Protein AF-A0AAP8KKW6-F1 (afdb_monomer)

Solvent-accessible surface area (backbone atoms only — not comparable to full-atom values): 3705 Å² total; per-residue (Å²): 116,68,64,62,55,52,52,53,51,50,52,51,51,51,47,45,44,63,71,43,52,47,54,50,52,53,49,49,50,31,51,72,78,36,42,58,61,66,68,56,34,63,38,70,53,95,94,35,81,77,50,28,82,84,57,85,77,92,77,92,124

InterPro domains:
  IPR003820 Potassium-transporting ATPase C chain [PF02669] (5-60)
  IPR003820 Potassium-transporting ATPase C chain [PTHR30042] (1-61)

pLDDT: mean 95.34, std 6.49, range [63.31, 98.75]

Mean predicted al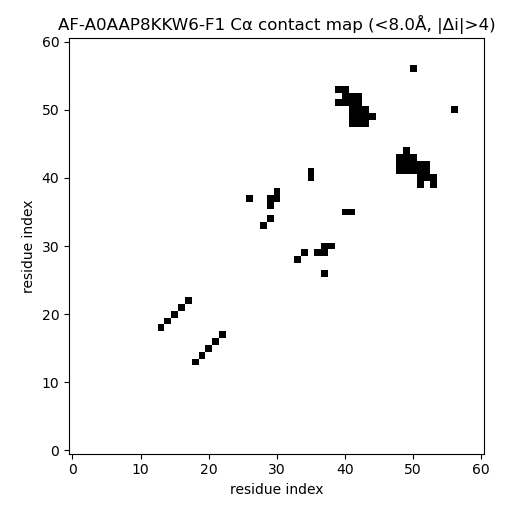igned error: 4.22 Å

Foldseek 3Di:
DVVVVVVVVVVVVCCCVVVPVVVVVVLVVCCVPPVCVSVQQFDDDPNDTPGHPPDDDDDPD

Radius of gyration: 20.73 Å; Cα contacts (8 Å, |Δi|>4): 34; chains: 1; bounding box: 51×28×50 Å

Secondary structure (DSSP, 8-state):
-HHHHHHHHHHHHHHHIIIIIHHHHHHHHHHHH-HHHHTT-EEEETTEEEEETTSPPP---

Organism: NCBI:txid158836

Nearest PDB structures (foldseek):
  7bh2-assembly1_C  TM=9.371E-01  e=4.407E-03  Escherichia coli K-12

Structure (mmCIF, N/CA/C/O backbone):
data_AF-A0AAP8KKW6-F1
#
_entry.id   AF-A0AAP8KKW6-F1
#
loop_
_atom_site.group_PDB
_atom_site.id
_atom_site.type_symbol
_atom_site.label_atom_id
_atom_site.label_alt_id
_atom_site.label_comp_id
_atom_site.label_asym_id
_atom_site.label_entity_id
_atom_site.label_seq_id
_atom_site.pdbx_PDB_ins_code
_atom_site.Cartn_x
_atom_site.Cartn_y
_atom_site.Cartn_z
_atom_site.occupancy
_atom_site.B_iso_or_equiv
_atom_site.auth_seq_id
_atom_site.auth_comp_id
_atom_site.auth_asym_id
_atom_site.auth_atom_id
_atom_site.pdbx_PDB_model_num
ATOM 1 N N . MET A 1 1 ? 16.958 11.770 -33.964 1.00 63.31 1 MET A N 1
ATOM 2 C CA . MET A 1 1 ? 16.610 10.401 -33.502 1.00 63.31 1 MET A CA 1
ATOM 3 C C . MET A 1 1 ? 16.892 10.175 -32.013 1.00 63.31 1 MET A C 1
ATOM 5 O O . MET A 1 1 ? 16.065 9.561 -31.355 1.00 63.31 1 MET A O 1
ATOM 9 N N . ASN A 1 2 ? 17.984 10.706 -31.445 1.00 80.38 2 ASN A N 1
ATOM 10 C CA . ASN A 1 2 ? 18.298 10.522 -30.015 1.00 80.38 2 ASN A CA 1
ATOM 11 C C . ASN A 1 2 ? 17.279 11.162 -29.051 1.00 80.38 2 ASN A C 1
ATOM 13 O O . ASN A 1 2 ? 17.020 10.597 -27.996 1.00 80.38 2 ASN A O 1
ATOM 17 N N . THR A 1 3 ? 16.651 12.284 -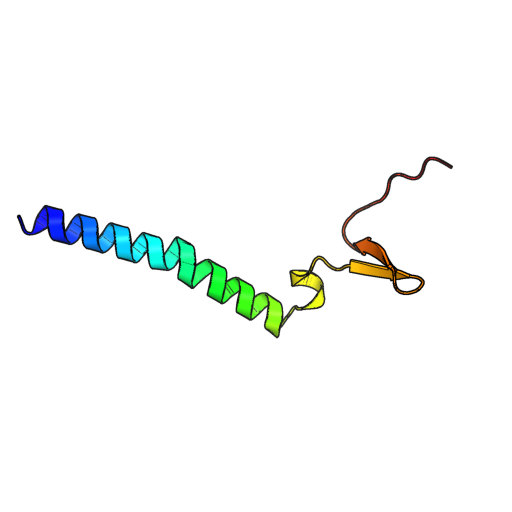29.422 1.00 91.75 3 THR A N 1
ATOM 18 C CA . THR A 1 3 ? 15.658 12.964 -28.571 1.00 91.75 3 THR A CA 1
ATOM 19 C C . THR A 1 3 ? 14.421 12.104 -28.317 1.00 91.75 3 THR A C 1
ATOM 21 O O . THR A 1 3 ? 14.051 11.919 -27.168 1.00 91.75 3 THR A O 1
ATOM 24 N N . ILE A 1 4 ? 13.843 11.494 -29.360 1.00 95.50 4 ILE A N 1
ATOM 25 C CA . ILE A 1 4 ? 12.664 10.615 -29.229 1.00 95.50 4 ILE A CA 1
ATOM 26 C C . ILE A 1 4 ? 12.991 9.398 -28.356 1.00 95.50 4 ILE A C 1
ATOM 28 O O . ILE A 1 4 ? 12.227 9.059 -27.456 1.00 95.50 4 ILE A O 1
ATOM 32 N N . ARG A 1 5 ? 14.162 8.780 -28.567 1.00 94.69 5 ARG A N 1
ATOM 33 C CA . ARG A 1 5 ? 14.634 7.663 -27.738 1.00 94.69 5 ARG A CA 1
ATOM 34 C C . ARG A 1 5 ? 14.751 8.062 -26.265 1.00 94.69 5 ARG A C 1
ATOM 36 O O . ARG A 1 5 ? 14.282 7.330 -25.400 1.00 94.69 5 ARG A O 1
ATOM 43 N N . ASN A 1 6 ? 15.360 9.213 -25.982 1.00 96.12 6 ASN A N 1
ATOM 44 C CA . ASN A 1 6 ? 15.541 9.695 -24.613 1.00 96.12 6 ASN A CA 1
ATOM 45 C C . ASN A 1 6 ? 14.199 10.052 -23.953 1.00 96.12 6 ASN A C 1
ATOM 47 O O . ASN A 1 6 ? 13.998 9.708 -22.792 1.00 96.12 6 ASN A O 1
ATOM 51 N N . SER A 1 7 ? 13.269 10.672 -24.688 1.00 96.75 7 SER A N 1
ATOM 52 C CA . SER A 1 7 ? 11.925 10.983 -24.189 1.00 96.75 7 SER A CA 1
ATOM 53 C C . SER A 1 7 ? 11.146 9.720 -23.824 1.00 96.75 7 SER A C 1
ATOM 55 O O . SER A 1 7 ? 10.625 9.641 -22.718 1.00 96.75 7 SER A O 1
ATOM 57 N N . ILE A 1 8 ? 11.129 8.706 -24.697 1.00 97.56 8 ILE A N 1
ATOM 58 C CA . ILE A 1 8 ? 10.447 7.430 -24.421 1.00 97.56 8 ILE A CA 1
ATOM 59 C C . ILE A 1 8 ? 11.077 6.723 -23.216 1.00 97.56 8 ILE A C 1
ATOM 61 O O . ILE A 1 8 ? 10.362 6.232 -22.345 1.00 97.56 8 ILE A O 1
ATOM 65 N N . CYS A 1 9 ? 12.410 6.699 -23.139 1.00 97.62 9 CYS A N 1
ATOM 66 C CA . CYS A 1 9 ? 13.118 6.091 -22.016 1.00 97.62 9 CYS A CA 1
ATOM 67 C C . CYS A 1 9 ? 12.743 6.764 -20.688 1.00 97.62 9 CYS A C 1
ATOM 69 O O . CYS A 1 9 ? 12.390 6.079 -19.731 1.00 97.62 9 CYS A O 1
ATOM 71 N N . LEU A 1 10 ? 12.734 8.101 -20.652 1.00 97.62 10 LEU A N 1
ATOM 72 C CA . LEU A 1 10 ? 12.322 8.851 -19.469 1.00 97.62 10 LEU A CA 1
ATOM 73 C C . LEU A 1 10 ? 10.869 8.549 -19.089 1.00 97.62 10 LEU A C 1
ATOM 75 O O . LEU A 1 10 ? 10.599 8.283 -17.922 1.00 97.62 10 LEU A O 1
ATOM 79 N N . THR A 1 11 ? 9.950 8.518 -20.059 1.00 98.00 11 THR A N 1
ATOM 80 C CA . THR A 1 11 ? 8.547 8.160 -19.811 1.00 98.00 11 THR A CA 1
ATOM 81 C C . THR A 1 11 ? 8.420 6.780 -19.170 1.00 98.00 11 THR A C 1
ATOM 83 O O . THR A 1 11 ? 7.717 6.643 -18.171 1.00 98.00 11 THR A O 1
ATOM 86 N N . ILE A 1 12 ? 9.119 5.770 -19.695 1.00 98.50 12 ILE A N 1
ATOM 87 C CA . ILE A 1 12 ? 9.084 4.408 -19.145 1.00 98.50 12 ILE A CA 1
ATOM 88 C C . ILE A 1 12 ? 9.676 4.382 -17.735 1.00 98.50 12 ILE A C 1
ATOM 90 O O . ILE A 1 12 ? 9.080 3.795 -16.836 1.00 98.50 12 ILE A O 1
ATOM 94 N N . ILE A 1 13 ? 10.814 5.045 -17.516 1.00 98.50 13 ILE A N 1
ATOM 95 C CA . ILE A 1 13 ? 11.455 5.111 -16.198 1.00 98.50 13 ILE A CA 1
ATOM 96 C C . ILE A 1 13 ? 10.506 5.739 -15.176 1.00 98.50 13 ILE A C 1
ATOM 98 O O . ILE A 1 13 ? 10.274 5.154 -14.120 1.00 98.50 13 ILE A O 1
ATOM 102 N N . THR A 1 14 ? 9.911 6.891 -15.488 1.00 98.38 14 THR A N 1
ATOM 103 C CA . THR A 1 14 ? 8.963 7.555 -14.586 1.00 98.38 14 THR A CA 1
ATOM 104 C C . THR A 1 14 ? 7.714 6.705 -14.361 1.00 98.38 14 THR A C 1
ATOM 106 O O . THR A 1 14 ? 7.260 6.585 -13.226 1.00 98.38 14 THR A O 1
ATOM 109 N N . MET A 1 15 ? 7.191 6.055 -15.403 1.00 98.38 15 MET A N 1
ATOM 110 C CA . MET A 1 15 ? 6.054 5.141 -15.282 1.00 98.38 15 MET A CA 1
ATOM 111 C C . MET A 1 15 ? 6.363 3.968 -14.346 1.00 98.38 15 MET A C 1
ATOM 113 O O . MET A 1 15 ? 5.544 3.637 -13.496 1.00 98.38 15 MET A O 1
ATOM 117 N N . VAL A 1 16 ? 7.541 3.355 -14.459 1.00 98.75 16 VAL A N 1
ATOM 118 C CA . VAL A 1 16 ? 7.945 2.242 -13.588 1.00 98.75 16 VAL A CA 1
ATOM 119 C C . VAL A 1 16 ? 8.184 2.727 -12.160 1.00 98.75 16 VAL A C 1
ATOM 121 O O . VAL A 1 16 ? 7.718 2.100 -11.210 1.00 98.75 16 VAL A O 1
ATOM 124 N N . LEU A 1 17 ? 8.865 3.860 -11.987 1.00 98.69 17 LEU A N 1
ATOM 125 C CA . LEU A 1 17 ? 9.142 4.418 -10.665 1.00 98.69 17 LEU A CA 1
ATOM 126 C C . LEU A 1 17 ? 7.851 4.773 -9.923 1.00 98.69 17 LEU A C 1
ATOM 128 O O . LEU A 1 17 ? 7.645 4.328 -8.797 1.00 98.69 17 LEU A O 1
ATOM 132 N N . CYS A 1 18 ? 6.966 5.539 -10.556 1.00 98.00 18 CYS A N 1
ATOM 133 C CA . CYS A 1 18 ? 5.757 6.045 -9.913 1.00 98.00 18 CYS A CA 1
ATOM 134 C C . CYS A 1 18 ? 4.598 5.043 -9.936 1.00 98.00 18 CYS A C 1
ATOM 136 O O . CYS A 1 18 ? 3.798 5.024 -9.008 1.00 98.00 18 CYS A O 1
ATOM 138 N N . GLY A 1 19 ? 4.493 4.221 -10.980 1.00 97.81 19 GLY A N 1
ATOM 139 C CA . GLY A 1 19 ? 3.391 3.275 -11.162 1.00 97.81 19 GLY A CA 1
ATOM 140 C C . GLY A 1 19 ? 3.626 1.908 -10.524 1.00 97.81 19 GLY A C 1
ATOM 141 O O . GLY A 1 19 ? 2.658 1.225 -10.207 1.00 97.81 19 GLY A O 1
ATOM 142 N N . PHE A 1 20 ? 4.885 1.513 -10.306 1.00 98.12 20 PHE A N 1
ATOM 143 C CA . PHE A 1 20 ? 5.215 0.207 -9.727 1.00 98.12 20 PHE A CA 1
ATOM 144 C C . PHE A 1 20 ? 6.073 0.323 -8.476 1.00 98.12 20 PHE A C 1
ATOM 146 O O . PHE A 1 20 ? 5.645 -0.097 -7.403 1.00 98.12 20 PHE A O 1
ATOM 153 N N . LEU A 1 21 ? 7.271 0.896 -8.588 1.00 98.62 21 LEU A N 1
ATOM 154 C CA . LEU A 1 21 ? 8.233 0.865 -7.486 1.00 98.62 21 LEU A CA 1
ATOM 155 C C . LEU A 1 21 ? 7.714 1.614 -6.257 1.00 98.62 21 LEU A C 1
ATOM 157 O O . LEU A 1 21 ? 7.798 1.087 -5.151 1.00 98.62 21 LEU A O 1
ATOM 161 N N . PHE A 1 22 ? 7.121 2.795 -6.440 1.00 98.25 22 PHE A N 1
ATOM 162 C CA . PHE A 1 22 ? 6.580 3.577 -5.333 1.00 98.25 22 PHE A CA 1
ATOM 163 C C . PHE A 1 22 ? 5.384 2.895 -4.633 1.00 98.25 22 PHE A C 1
ATOM 165 O O . PHE A 1 22 ? 5.474 2.690 -3.418 1.00 98.25 22 PHE A O 1
ATOM 172 N N . PRO A 1 23 ? 4.311 2.464 -5.333 1.00 98.38 23 PRO A N 1
ATOM 173 C CA . PRO A 1 23 ? 3.206 1.751 -4.695 1.00 98.38 23 PRO A CA 1
ATOM 174 C C . PRO A 1 23 ? 3.653 0.471 -3.992 1.00 98.38 23 PRO A C 1
ATOM 176 O O . PRO A 1 23 ? 3.209 0.209 -2.877 1.00 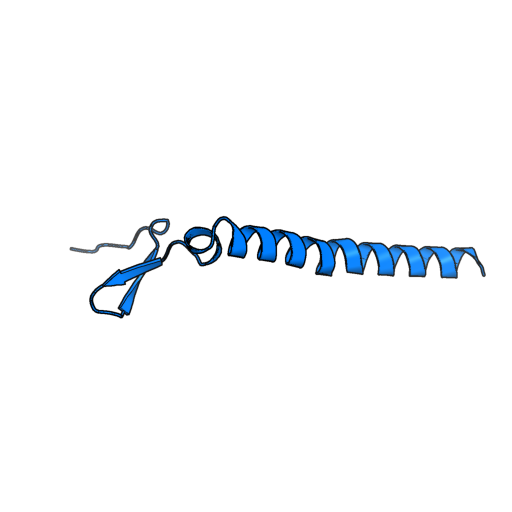98.38 23 PRO A O 1
ATOM 179 N N . LEU A 1 24 ? 4.561 -0.305 -4.597 1.00 98.69 24 LEU A N 1
ATOM 180 C CA . LEU A 1 24 ? 5.075 -1.532 -3.987 1.00 98.69 24 LEU A CA 1
ATOM 181 C C . LEU A 1 24 ? 5.890 -1.238 -2.728 1.00 98.69 24 LEU A C 1
ATOM 183 O O . LEU A 1 24 ? 5.676 -1.890 -1.710 1.00 98.69 24 LEU A O 1
ATOM 187 N N . ALA A 1 25 ? 6.779 -0.243 -2.769 1.00 98.62 25 ALA A N 1
ATOM 188 C CA . ALA A 1 25 ? 7.582 0.140 -1.615 1.00 98.62 25 ALA A CA 1
ATOM 189 C C . ALA A 1 25 ? 6.697 0.570 -0.437 1.00 98.62 25 ALA A C 1
ATOM 191 O O . ALA A 1 25 ? 6.845 0.044 0.664 1.00 98.62 25 ALA A O 1
ATOM 192 N N . ILE A 1 26 ? 5.736 1.469 -0.671 1.00 98.38 26 ILE A N 1
ATOM 193 C CA . ILE A 1 26 ? 4.825 1.932 0.383 1.00 98.38 26 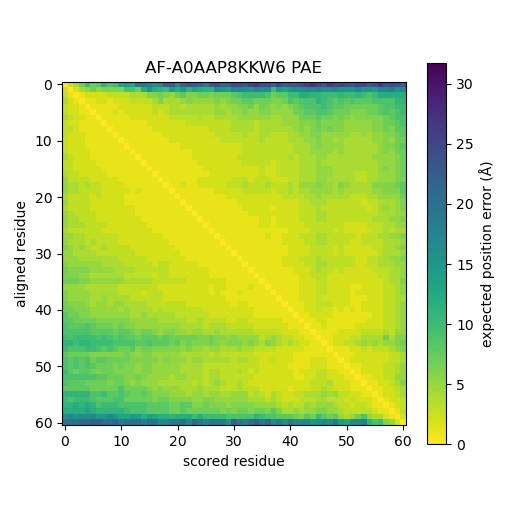ILE A CA 1
ATOM 194 C C . ILE A 1 26 ? 3.911 0.805 0.869 1.00 98.38 26 ILE A C 1
ATOM 196 O O . ILE A 1 26 ? 3.702 0.681 2.073 1.00 98.38 26 ILE A O 1
ATOM 200 N N . THR A 1 27 ? 3.424 -0.056 -0.028 1.00 98.38 27 THR A N 1
ATOM 201 C CA . THR A 1 27 ? 2.630 -1.229 0.363 1.00 98.38 27 THR A CA 1
ATOM 202 C C . THR A 1 27 ? 3.438 -2.160 1.262 1.00 98.38 27 THR A C 1
ATOM 204 O O . THR A 1 27 ? 2.950 -2.549 2.317 1.00 98.38 27 THR A O 1
ATOM 207 N N . LEU A 1 28 ? 4.682 -2.484 0.899 1.00 98.50 28 LEU A N 1
ATOM 208 C CA . LEU A 1 28 ? 5.551 -3.350 1.701 1.00 98.50 28 LEU A CA 1
ATOM 209 C C . LEU A 1 28 ? 5.852 -2.740 3.068 1.00 98.50 28 LEU A C 1
ATOM 211 O O . LEU A 1 28 ? 5.716 -3.420 4.081 1.00 98.50 28 LEU A O 1
ATOM 215 N N . ILE A 1 29 ? 6.201 -1.453 3.110 1.00 98.69 29 ILE A N 1
ATOM 216 C CA . ILE A 1 29 ? 6.421 -0.730 4.367 1.00 98.69 29 ILE A CA 1
ATOM 217 C C . ILE A 1 29 ? 5.149 -0.779 5.227 1.00 98.69 29 ILE A C 1
ATOM 219 O O . ILE A 1 29 ? 5.216 -1.127 6.405 1.00 98.69 29 ILE A O 1
ATOM 223 N N . GLY A 1 30 ? 3.981 -0.503 4.641 1.00 98.62 30 GLY A N 1
ATOM 224 C CA . GLY A 1 30 ? 2.696 -0.574 5.334 1.00 98.62 30 GLY A CA 1
ATOM 225 C C . GLY A 1 30 ? 2.402 -1.966 5.890 1.00 98.62 30 GLY A C 1
ATOM 226 O O . GLY A 1 30 ? 2.020 -2.091 7.048 1.00 98.62 30 GLY A O 1
ATOM 227 N N . GLN A 1 31 ? 2.640 -3.016 5.108 1.00 98.50 31 GLN A N 1
ATOM 228 C CA . GLN A 1 31 ? 2.407 -4.395 5.533 1.00 98.50 31 GLN A CA 1
ATOM 229 C C . GLN A 1 31 ? 3.386 -4.847 6.630 1.00 98.50 31 GLN A C 1
ATOM 231 O O . GLN A 1 31 ? 2.974 -5.555 7.544 1.00 98.50 31 GLN A O 1
ATOM 236 N N . ILE A 1 32 ? 4.653 -4.421 6.583 1.00 98.50 32 ILE A N 1
ATOM 237 C CA . ILE A 1 32 ? 5.676 -4.799 7.575 1.00 98.50 32 ILE A CA 1
ATOM 238 C C . ILE A 1 32 ? 5.463 -4.071 8.904 1.00 98.50 32 ILE A C 1
ATOM 240 O O . ILE A 1 32 ? 5.497 -4.696 9.962 1.00 98.50 32 ILE A O 1
ATOM 244 N N . PHE A 1 33 ? 5.259 -2.754 8.865 1.00 98.50 33 PHE A N 1
ATOM 245 C CA . PHE A 1 33 ? 5.246 -1.929 10.077 1.00 98.50 33 PHE A CA 1
ATOM 246 C C . PHE A 1 33 ? 3.835 -1.653 10.614 1.00 98.50 33 PHE A C 1
ATOM 248 O O . PHE A 1 33 ? 3.674 -1.423 11.810 1.00 98.50 33 PHE A O 1
ATOM 255 N N . PHE A 1 34 ? 2.808 -1.692 9.760 1.00 97.75 34 PHE A N 1
ATOM 256 C CA . PHE A 1 34 ? 1.441 -1.267 10.085 1.00 97.75 34 PHE A CA 1
ATOM 257 C C . PHE A 1 34 ? 0.386 -2.242 9.542 1.00 97.75 34 PHE A C 1
ATOM 259 O O . PHE A 1 34 ? -0.627 -1.824 8.980 1.00 97.75 34 PHE A O 1
ATOM 266 N N . TYR A 1 35 ? 0.616 -3.551 9.701 1.00 97.56 35 TYR A N 1
ATOM 267 C CA . TYR A 1 35 ? -0.204 -4.606 9.092 1.00 97.56 35 TYR A CA 1
ATOM 268 C C . TYR A 1 35 ? -1.713 -4.433 9.334 1.00 97.56 35 TYR A C 1
ATOM 270 O O . TYR A 1 35 ? -2.501 -4.488 8.393 1.00 97.56 35 TYR A O 1
ATOM 278 N N . GLN A 1 36 ? -2.148 -4.182 10.575 1.00 96.81 36 GLN A N 1
ATOM 279 C CA . GLN A 1 36 ? -3.581 -4.045 10.873 1.00 96.81 36 GLN A CA 1
ATOM 280 C C . GLN A 1 36 ? -4.206 -2.836 10.162 1.00 96.81 36 GLN A C 1
ATOM 282 O O . GLN A 1 36 ? -5.304 -2.945 9.621 1.00 96.81 36 GLN A O 1
ATOM 287 N N . GLN A 1 37 ? -3.510 -1.699 10.120 1.00 97.12 37 GLN A N 1
ATOM 288 C CA . GLN A 1 37 ? -3.986 -0.467 9.492 1.00 97.12 37 GLN A CA 1
ATOM 289 C C . GLN A 1 37 ? -3.957 -0.559 7.966 1.00 97.12 37 GLN A C 1
ATOM 291 O O . GLN A 1 37 ? -4.939 -0.194 7.321 1.00 97.12 37 GLN A O 1
ATOM 296 N N . ALA A 1 38 ? -2.874 -1.101 7.401 1.00 97.81 38 ALA A N 1
ATOM 297 C CA . ALA A 1 38 ? -2.715 -1.319 5.965 1.00 97.81 38 ALA A CA 1
ATOM 298 C C 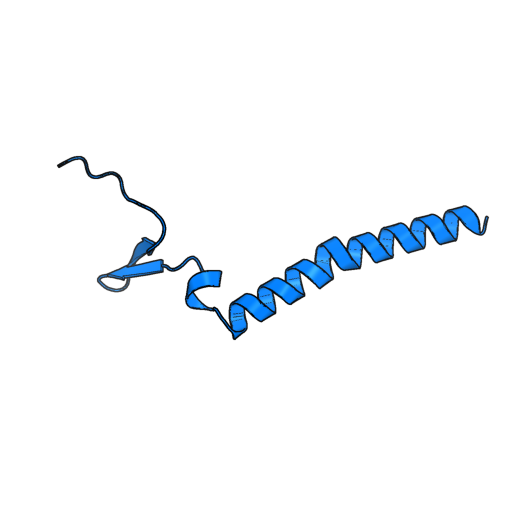. ALA A 1 38 ? -3.788 -2.261 5.395 1.00 97.81 38 ALA A C 1
ATOM 300 O O . ALA A 1 38 ? -4.182 -2.113 4.242 1.00 97.81 38 ALA A O 1
ATOM 301 N N . ASN A 1 39 ? -4.304 -3.181 6.216 1.00 97.19 39 ASN A N 1
ATOM 302 C CA . ASN A 1 39 ? -5.394 -4.089 5.855 1.00 97.19 39 ASN A CA 1
ATOM 303 C C . ASN A 1 39 ? -6.781 -3.603 6.331 1.00 97.19 39 ASN A C 1
ATOM 305 O O . ASN A 1 39 ? -7.719 -4.390 6.421 1.00 97.19 39 ASN A O 1
ATOM 309 N N . GLY A 1 40 ? -6.937 -2.307 6.629 1.00 96.12 40 GLY A N 1
ATOM 310 C CA . GLY A 1 40 ? -8.247 -1.681 6.848 1.00 96.12 40 GLY A CA 1
ATOM 311 C C . GLY A 1 40 ? -8.745 -1.648 8.296 1.00 96.12 40 GLY A C 1
ATOM 312 O O . GLY A 1 40 ? -9.896 -1.282 8.527 1.00 96.12 40 GLY A O 1
ATOM 313 N N . SER A 1 41 ? -7.904 -1.977 9.283 1.00 97.19 41 SER A N 1
ATOM 314 C CA . SE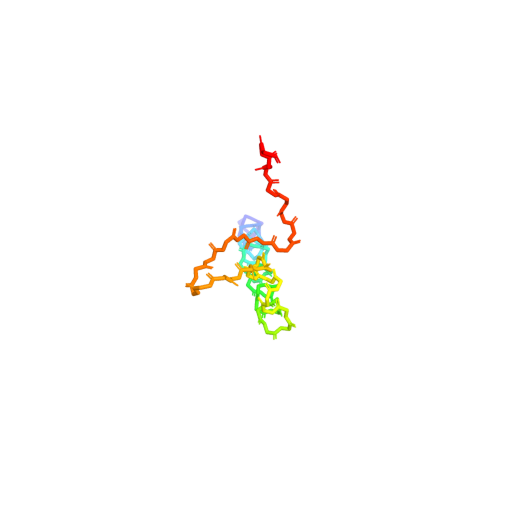R A 1 41 ? -8.233 -1.940 10.723 1.00 97.19 41 SER A CA 1
ATOM 315 C C . SER A 1 41 ? -9.520 -2.700 11.070 1.00 97.19 41 SER A C 1
ATOM 317 O O . SER A 1 41 ? -10.389 -2.187 11.780 1.00 97.19 41 SER A O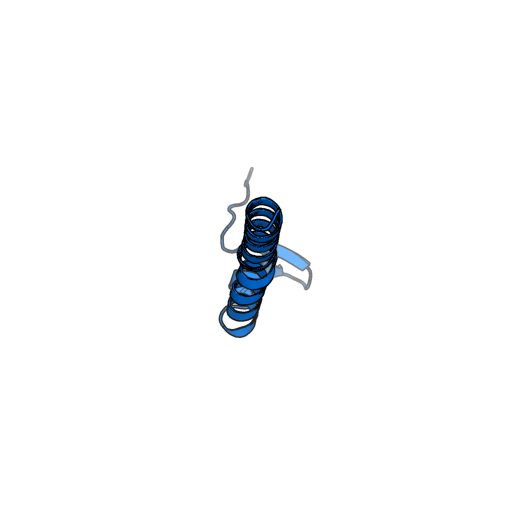 1
ATOM 319 N N . LEU A 1 42 ? -9.666 -3.896 10.501 1.00 97.06 42 LEU A N 1
ATOM 320 C CA . LEU A 1 42 ? -10.874 -4.711 10.600 1.00 97.06 42 LEU A CA 1
ATOM 321 C C . LEU A 1 42 ? -11.152 -5.165 12.040 1.00 97.06 42 LEU A C 1
ATOM 323 O O . LEU A 1 42 ? -10.236 -5.487 12.795 1.00 97.06 42 LEU A O 1
ATOM 327 N N . ILE A 1 43 ? -12.434 -5.229 12.397 1.00 96.31 43 ILE A N 1
ATOM 328 C CA . ILE A 1 43 ? -12.930 -5.771 13.665 1.00 96.31 43 ILE A CA 1
ATOM 329 C C . ILE A 1 43 ? -13.591 -7.116 13.374 1.00 96.31 43 ILE A C 1
ATOM 331 O O . ILE A 1 43 ? -14.410 -7.233 12.458 1.00 96.31 43 ILE A O 1
ATOM 335 N N . THR A 1 44 ? -13.231 -8.128 14.161 1.00 96.00 44 THR A N 1
ATOM 336 C CA . THR A 1 44 ? -13.793 -9.477 14.062 1.00 96.00 44 THR A CA 1
ATOM 337 C C . THR A 1 44 ? -14.570 -9.831 15.325 1.00 96.00 44 THR A C 1
ATOM 339 O O . THR A 1 44 ? -14.154 -9.499 16.433 1.00 96.00 44 THR A O 1
ATOM 342 N N . TYR A 1 45 ? -15.710 -10.492 15.144 1.00 95.50 45 TYR A N 1
ATOM 343 C CA . TYR A 1 45 ? -16.550 -11.040 16.206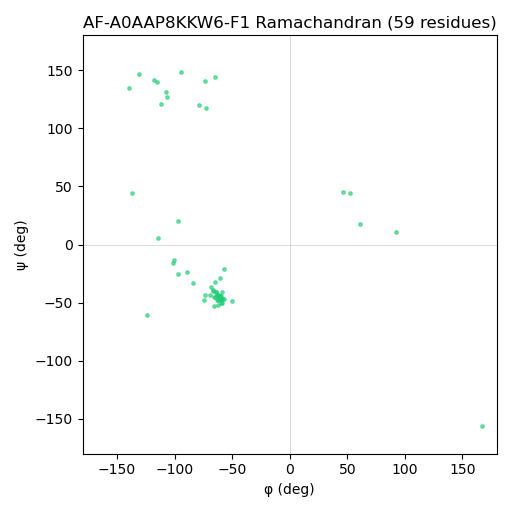 1.00 95.50 45 TYR A CA 1
ATOM 344 C C . TYR A 1 45 ? -17.046 -12.413 15.749 1.00 95.50 45 TYR A C 1
ATOM 346 O O . TYR A 1 45 ? -17.412 -12.568 14.584 1.00 95.50 45 TYR A O 1
ATOM 354 N N . ASP A 1 46 ? -16.984 -13.421 16.618 1.00 95.12 46 ASP A N 1
ATOM 355 C CA . ASP A 1 46 ? -17.326 -14.813 16.286 1.00 95.12 46 ASP A CA 1
ATOM 356 C C . ASP A 1 46 ? -16.709 -15.311 14.968 1.00 95.12 46 ASP A C 1
ATOM 358 O O . ASP A 1 46 ? -17.359 -15.927 14.121 1.00 95.12 46 ASP A O 1
ATOM 362 N N . ASN A 1 47 ? -15.420 -15.016 14.776 1.00 94.31 47 ASN A N 1
ATOM 363 C CA . ASN A 1 47 ? -14.649 -15.406 13.593 1.00 94.31 47 ASN A CA 1
ATOM 364 C C . ASN A 1 47 ? -15.184 -14.835 12.258 1.00 94.31 47 ASN A C 1
ATOM 366 O O . ASN A 1 47 ? -14.829 -15.322 11.182 1.00 94.31 47 ASN A O 1
ATOM 370 N N . ARG A 1 48 ? -16.022 -13.791 12.314 1.00 96.06 48 ARG A N 1
ATOM 371 C CA . ARG A 1 48 ? -16.534 -13.050 11.155 1.00 96.06 48 ARG A CA 1
ATOM 372 C C . ARG A 1 48 ? -16.082 -11.598 11.218 1.00 96.06 48 ARG A C 1
ATOM 374 O O . ARG A 1 48 ? -16.037 -10.993 12.287 1.00 96.06 48 ARG A O 1
ATOM 381 N N . ILE A 1 49 ? -15.751 -11.027 10.063 1.00 96.06 49 ILE A N 1
ATOM 382 C CA . ILE A 1 49 ? -15.459 -9.595 9.952 1.00 96.06 49 ILE A CA 1
ATOM 383 C C . ILE A 1 49 ? -16.785 -8.848 10.075 1.00 96.06 49 ILE A C 1
ATOM 385 O O . ILE A 1 49 ? -17.669 -9.024 9.240 1.00 96.06 49 ILE A O 1
ATOM 389 N N . VAL A 1 50 ? -16.914 -8.029 11.116 1.00 95.56 50 VAL A N 1
ATOM 390 C CA . VAL A 1 50 ? -18.129 -7.245 11.381 1.00 95.56 50 VAL A CA 1
ATOM 391 C C . VAL A 1 50 ? -17.990 -5.788 10.961 1.00 95.56 50 VAL A C 1
ATOM 393 O O . VAL A 1 50 ? -18.999 -5.111 10.831 1.00 95.56 50 VAL A O 1
ATOM 396 N N . GLY A 1 51 ? -16.773 -5.293 10.717 1.00 95.50 51 GLY A N 1
ATOM 397 C CA . GLY A 1 51 ? -16.548 -3.913 10.287 1.00 95.50 51 GLY A CA 1
ATOM 398 C C . GLY A 1 51 ? -15.086 -3.484 10.367 1.00 95.50 51 GLY A C 1
ATOM 399 O O . GLY A 1 51 ? -14.180 -4.315 10.354 1.00 95.50 51 GLY A O 1
ATOM 400 N N . SER A 1 52 ? -14.864 -2.173 10.472 1.00 96.62 52 SER A N 1
ATOM 401 C CA . SER A 1 52 ? -13.552 -1.549 10.668 1.00 96.62 52 SER A CA 1
ATOM 402 C C . SER A 1 52 ? -13.626 -0.542 11.806 1.00 96.62 52 SER A C 1
ATOM 404 O O . SER A 1 52 ? -14.629 0.149 11.957 1.00 96.62 52 SER A O 1
ATOM 406 N N . LYS A 1 53 ? -12.530 -0.395 12.556 1.00 95.75 53 LYS A N 1
ATOM 407 C CA . LYS A 1 53 ? -12.386 0.641 13.588 1.00 95.75 53 LYS A CA 1
ATOM 408 C C . LYS A 1 53 ? -12.576 2.065 13.043 1.00 95.75 53 LYS A C 1
ATOM 410 O O . LYS A 1 53 ? -12.837 2.976 13.820 1.00 95.75 53 LYS A O 1
ATOM 415 N N . LEU A 1 54 ? -12.415 2.263 11.732 1.00 96.06 54 LEU A N 1
ATOM 416 C CA . LEU A 1 54 ? -12.437 3.577 11.085 1.00 96.06 54 LEU A CA 1
ATOM 417 C C . LEU A 1 54 ? -13.773 3.910 10.406 1.00 96.06 54 LEU A C 1
ATOM 419 O O . LEU A 1 54 ? -13.982 5.060 10.032 1.00 96.06 54 LEU A O 1
ATOM 423 N N . ILE A 1 55 ? -14.660 2.928 10.224 1.00 95.50 55 ILE A N 1
ATOM 424 C CA . ILE A 1 55 ? -15.925 3.106 9.502 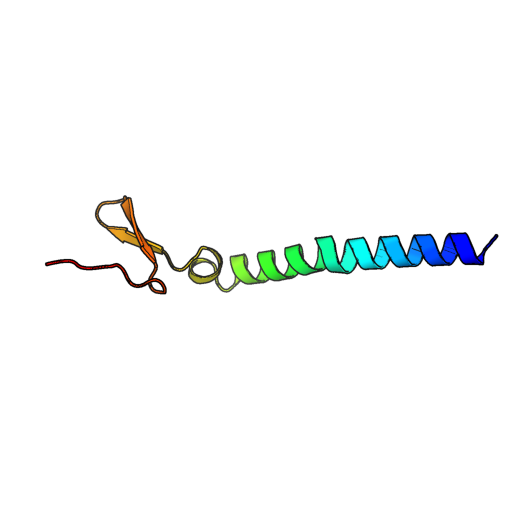1.00 95.50 55 ILE A CA 1
ATOM 425 C C . ILE A 1 55 ? -17.078 2.986 10.494 1.00 95.50 55 ILE A C 1
ATOM 427 O O . ILE A 1 55 ? -17.252 1.951 11.134 1.00 95.50 55 ILE A O 1
ATOM 431 N N . GLY A 1 56 ? -17.881 4.045 10.599 1.00 94.19 56 GLY A N 1
ATOM 432 C CA . GLY A 1 56 ? -19.125 4.026 11.363 1.00 94.19 56 GLY A CA 1
ATOM 433 C C . GLY A 1 56 ? -20.213 3.234 10.639 1.00 94.19 56 GLY A C 1
ATOM 434 O O . GLY A 1 56 ? -20.347 3.323 9.419 1.00 94.19 56 GLY A O 1
ATOM 435 N N . GLN A 1 57 ? -20.996 2.469 11.394 1.00 92.12 57 GLN A N 1
ATOM 436 C CA . GLN A 1 57 ? -22.159 1.747 10.878 1.00 92.12 57 GLN A CA 1
ATOM 437 C C . GLN A 1 57 ? -23.425 2.572 11.087 1.00 92.12 57 GLN A C 1
ATOM 439 O O . GLN A 1 57 ? -23.522 3.347 12.039 1.00 92.12 57 GLN A O 1
ATOM 444 N N . HIS A 1 58 ? -24.383 2.419 10.176 1.00 91.81 58 HIS A N 1
ATOM 445 C CA . HIS A 1 58 ? -25.704 2.997 10.355 1.00 91.81 58 HIS A CA 1
ATOM 446 C C . HIS A 1 58 ? -26.503 2.117 11.318 1.00 91.81 58 HIS A C 1
ATOM 448 O O . HIS A 1 58 ? -26.722 0.941 11.037 1.00 91.81 58 HIS A O 1
ATOM 454 N N . TRP A 1 59 ? -26.925 2.700 12.435 1.00 90.62 59 TRP A N 1
ATOM 455 C CA . TRP A 1 59 ? -27.781 2.062 13.428 1.00 90.62 59 TRP A CA 1
ATOM 456 C C . TRP A 1 59 ? -29.173 2.668 13.301 1.00 90.62 59 TRP A C 1
ATOM 458 O O . TRP A 1 59 ? -29.309 3.892 13.264 1.00 90.62 59 TRP A O 1
ATOM 468 N N . THR A 1 60 ? -30.181 1.815 13.154 1.00 88.44 60 THR A N 1
ATOM 469 C CA . THR A 1 60 ? -31.569 2.228 12.890 1.00 88.44 60 THR A CA 1
ATOM 470 C C . THR A 1 60 ? -32.512 1.870 14.043 1.00 88.44 60 THR A C 1
ATOM 472 O O . THR A 1 60 ? -33.714 2.091 13.928 1.00 88.44 60 THR A O 1
ATOM 475 N N . GLU A 1 61 ? -31.959 1.356 15.145 1.00 64.75 61 GLU A N 1
ATOM 476 C CA . GLU A 1 61 ? -32.650 1.096 16.413 1.00 64.75 61 GLU A CA 1
ATOM 477 C C . GLU A 1 61 ? -32.114 2.005 17.521 1.00 64.75 61 GLU A C 1
ATOM 479 O O . GLU A 1 61 ? -30.872 2.173 17.592 1.00 64.75 61 GLU A O 1
#

Sequence (61 aa):
MNTIRNSICLTIITMVLCGFLFPLAITLIGQIFFYQQANGSLITYDNRIVGSKLIGQHWTE